Protein AF-A0A969RZ94-F1 (afdb_monomer_lite)

Secondary structure (DSSP, 8-state):
-PPP-EEEEEEE-SSS-EEEEEEEEETTEEEE--HHHHHHHHHHHHHHHHHHHHHTT--

Sequence (59 aa):
MQQPVVVTGWFRRGVTPWIDLETVQGVGRVLRSEHPLWSTVLALSAALLGVLVIFLGGA

Foldseek 3Di:
DDFDKDFDADWDDDPDTDGDTAWIDGDPDIDGDCPVVVVVVVVVVVVVVVVVCVVVPHD

Radius of gyration: 19.02 Å; chains: 1; bounding box: 38×30×54 Å

pLDDT: mean 91.45, std 6.99, range [62.28, 98.56]

Structure (mmCIF, N/CA/C/O backbone):
data_AF-A0A969RZ94-F1
#
_entry.id   AF-A0A969RZ94-F1
#
loop_
_atom_site.group_PDB
_atom_site.id
_atom_site.type_symbol
_atom_site.label_atom_id
_atom_site.label_alt_id
_atom_site.label_comp_id
_atom_site.label_asym_id
_atom_site.label_entity_id
_atom_site.label_seq_id
_atom_site.pdbx_PDB_ins_code
_atom_site.Cartn_x
_atom_site.Cartn_y
_atom_site.Cartn_z
_atom_site.occupancy
_atom_site.B_iso_or_equiv
_atom_site.auth_seq_id
_atom_site.auth_comp_id
_atom_site.auth_asym_id
_atom_site.auth_atom_id
_atom_site.pdbx_PDB_model_num
ATOM 1 N N . MET A 1 1 ? -5.691 -1.824 32.016 1.00 69.31 1 MET A N 1
ATOM 2 C CA . MET A 1 1 ? -6.933 -1.270 31.430 1.00 69.31 1 MET A CA 1
ATOM 3 C C . MET A 1 1 ? -6.773 -1.287 29.920 1.00 69.31 1 MET A C 1
ATOM 5 O O . MET A 1 1 ? -5.746 -0.813 29.453 1.00 69.31 1 MET A O 1
ATOM 9 N N . GLN A 1 2 ? -7.707 -1.878 29.172 1.00 82.44 2 GLN A N 1
ATOM 10 C CA . GLN A 1 2 ? -7.678 -1.811 27.707 1.00 82.44 2 GLN A CA 1
ATOM 11 C C . GLN A 1 2 ? -8.331 -0.499 27.259 1.00 82.44 2 GLN A C 1
ATOM 13 O O . GLN A 1 2 ? -9.392 -0.149 27.770 1.00 82.44 2 GLN A O 1
ATOM 18 N N . GLN A 1 3 ? -7.680 0.238 26.360 1.00 85.00 3 GLN A N 1
ATOM 19 C CA . GLN A 1 3 ? -8.222 1.474 25.795 1.00 85.00 3 GLN A CA 1
ATOM 20 C C . GLN A 1 3 ? -8.791 1.177 24.406 1.00 85.00 3 GLN A C 1
ATOM 22 O O . GLN A 1 3 ? -8.106 0.521 23.617 1.00 85.00 3 GLN A O 1
ATOM 27 N N . PRO A 1 4 ? -10.013 1.634 24.090 1.00 90.00 4 PRO A N 1
ATOM 28 C CA . PRO A 1 4 ? -10.558 1.469 22.753 1.00 90.00 4 PRO A CA 1
ATOM 29 C C . PRO A 1 4 ? -9.709 2.253 21.748 1.00 90.00 4 PRO A C 1
ATOM 31 O O . PRO A 1 4 ? -9.293 3.384 22.010 1.00 90.00 4 PRO A O 1
ATOM 34 N N . VAL A 1 5 ? -9.466 1.644 20.593 1.00 93.06 5 VAL A N 1
ATOM 35 C CA . VAL A 1 5 ? -8.820 2.278 19.443 1.00 93.06 5 VAL A CA 1
ATOM 36 C C . VAL A 1 5 ? -9.733 2.153 18.235 1.00 93.06 5 VAL A C 1
ATOM 38 O O . VAL A 1 5 ? -10.405 1.137 18.061 1.00 93.06 5 VAL A O 1
ATOM 41 N N . VAL A 1 6 ? -9.759 3.188 17.403 1.00 95.00 6 VAL A N 1
ATOM 42 C CA . VAL A 1 6 ? -10.454 3.163 16.113 1.00 95.00 6 VAL A CA 1
ATOM 43 C C . VAL A 1 6 ? -9.413 2.915 15.034 1.00 95.00 6 VAL A C 1
ATOM 45 O O . VAL A 1 6 ? -8.373 3.570 15.017 1.00 95.00 6 VAL A O 1
ATOM 48 N N . VAL A 1 7 ? -9.676 1.961 14.144 1.00 93.88 7 VAL A N 1
ATOM 49 C CA . VAL A 1 7 ? -8.789 1.640 13.023 1.00 93.88 7 VAL A CA 1
ATOM 50 C C . VAL A 1 7 ? -9.508 1.869 11.701 1.00 93.88 7 VAL A C 1
ATOM 52 O O . VAL A 1 7 ? -10.692 1.556 11.577 1.00 93.88 7 VAL A O 1
ATOM 55 N N . THR A 1 8 ? -8.795 2.391 10.708 1.00 94.50 8 THR A N 1
ATOM 56 C CA . THR A 1 8 ? -9.272 2.470 9.321 1.00 94.50 8 THR A CA 1
ATOM 57 C C . THR A 1 8 ? -8.292 1.755 8.410 1.00 94.50 8 THR A C 1
ATOM 59 O O . THR A 1 8 ? -7.097 1.692 8.702 1.00 94.50 8 THR A O 1
ATOM 62 N N . GLY A 1 9 ? -8.792 1.195 7.315 1.00 92.81 9 GLY A N 1
ATOM 63 C CA . GLY A 1 9 ? -7.974 0.421 6.399 1.00 92.81 9 GLY A CA 1
ATOM 64 C C . GLY A 1 9 ? -8.798 -0.318 5.357 1.00 92.81 9 GLY A C 1
ATOM 65 O O . GLY A 1 9 ? -10.026 -0.200 5.313 1.00 92.81 9 GLY A O 1
ATOM 66 N N . TRP A 1 10 ? -8.124 -1.119 4.538 1.00 92.69 10 TRP A N 1
ATOM 67 C CA . TRP A 1 10 ? -8.775 -1.903 3.493 1.00 92.69 10 TRP A CA 1
ATOM 68 C C . TRP A 1 10 ? -9.228 -3.252 4.031 1.00 92.69 10 TRP A C 1
ATOM 70 O O . TRP A 1 10 ? -8.419 -4.075 4.462 1.00 92.69 10 TRP A O 1
ATOM 80 N N . PHE A 1 11 ? -10.532 -3.505 3.972 1.00 93.50 11 PHE A N 1
ATOM 81 C CA . PHE A 1 11 ? -11.087 -4.793 4.360 1.00 93.50 11 PHE A CA 1
ATOM 82 C C . PHE A 1 11 ? -10.730 -5.872 3.332 1.00 93.50 11 PHE A C 1
ATOM 84 O O . PHE A 1 11 ? -11.087 -5.782 2.154 1.00 93.50 11 PHE A O 1
ATOM 91 N N . ARG A 1 12 ? -10.041 -6.920 3.784 1.00 91.25 12 ARG A N 1
ATOM 92 C CA . ARG A 1 12 ? -9.660 -8.079 2.977 1.00 91.25 12 ARG A CA 1
ATOM 93 C C . ARG A 1 12 ? -10.547 -9.264 3.351 1.00 91.25 12 ARG A C 1
ATOM 95 O O . ARG A 1 12 ? -10.571 -9.726 4.492 1.00 91.25 12 ARG A O 1
ATOM 102 N N . ARG A 1 13 ? -11.282 -9.765 2.358 1.00 89.75 13 ARG A N 1
ATOM 103 C CA . ARG A 1 13 ? -12.160 -10.936 2.484 1.00 89.75 13 ARG A CA 1
ATOM 104 C C . ARG A 1 13 ? -11.374 -12.213 2.185 1.00 89.75 13 ARG A C 1
ATOM 106 O O . ARG A 1 13 ? -10.668 -12.275 1.185 1.00 89.75 13 ARG A O 1
ATOM 113 N N . GLY A 1 14 ? -11.531 -13.227 3.029 1.00 87.19 14 GLY A N 1
ATOM 114 C CA . GLY A 1 14 ? -10.907 -14.545 2.903 1.00 87.19 14 GLY A CA 1
ATOM 115 C C . GLY A 1 14 ? -11.472 -15.510 3.949 1.00 87.19 14 GLY A C 1
ATOM 116 O O . GLY A 1 14 ? -12.416 -15.154 4.650 1.00 87.19 14 GLY A O 1
ATOM 117 N N . VAL A 1 15 ? -10.890 -16.711 4.070 1.00 89.06 15 VAL A N 1
ATOM 118 C CA . VAL A 1 15 ? -11.256 -17.694 5.119 1.00 8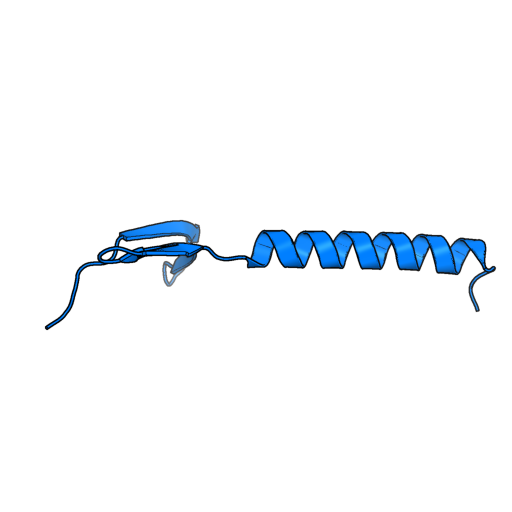9.06 15 VAL A CA 1
ATOM 119 C C . VAL A 1 15 ? -11.070 -17.095 6.520 1.00 89.06 15 VAL A C 1
ATOM 121 O O . VAL A 1 15 ? -11.887 -17.330 7.405 1.00 89.06 15 VAL A O 1
ATOM 124 N N . THR A 1 16 ? -10.060 -16.236 6.674 1.00 95.06 16 THR A N 1
ATOM 125 C CA . THR A 1 16 ? -9.871 -15.375 7.843 1.00 95.06 16 THR A CA 1
ATOM 126 C C . THR A 1 16 ? -9.944 -13.914 7.389 1.00 95.06 16 THR A C 1
ATOM 128 O O . THR A 1 16 ? -9.095 -13.493 6.597 1.00 95.06 16 THR A O 1
ATOM 131 N N . PRO A 1 17 ? -10.946 -13.130 7.826 1.00 88.88 17 PRO A N 1
ATOM 132 C CA . PRO A 1 17 ? -11.030 -11.716 7.484 1.00 88.88 17 PRO A CA 1
ATOM 133 C C . PRO A 1 17 ? -9.923 -10.926 8.184 1.00 88.88 17 PRO A C 1
ATOM 135 O O . PRO A 1 17 ? -9.589 -11.188 9.339 1.00 88.88 17 PRO A O 1
ATOM 138 N N . TRP A 1 18 ? -9.376 -9.935 7.489 1.00 93.19 18 TRP A N 1
ATOM 139 C CA . TRP A 1 18 ? -8.326 -9.066 8.015 1.00 93.19 18 TRP A CA 1
ATOM 140 C C . TRP A 1 18 ? -8.439 -7.661 7.419 1.00 93.19 18 TRP A C 1
ATOM 142 O O . TRP A 1 18 ? -9.081 -7.459 6.387 1.00 93.19 18 TRP A O 1
ATOM 152 N N . ILE A 1 19 ? -7.868 -6.675 8.108 1.00 91.75 19 ILE A N 1
ATOM 153 C CA . ILE A 1 19 ? -7.862 -5.272 7.687 1.00 91.75 19 ILE A CA 1
ATOM 154 C C . ILE A 1 19 ? -6.414 -4.865 7.465 1.00 91.75 19 ILE A C 1
ATOM 156 O O . ILE A 1 19 ? -5.578 -5.012 8.354 1.00 91.75 19 ILE A O 1
ATOM 160 N N . ASP A 1 20 ? -6.140 -4.340 6.281 1.00 90.19 20 ASP A N 1
ATOM 161 C CA . ASP A 1 20 ? -4.869 -3.710 5.954 1.00 90.19 20 ASP A CA 1
ATOM 162 C C . ASP A 1 20 ? -4.873 -2.281 6.516 1.00 90.19 20 ASP A C 1
ATOM 164 O O . ASP A 1 20 ? -5.620 -1.428 6.036 1.00 90.19 20 ASP A O 1
ATOM 168 N N . LEU A 1 21 ? -4.135 -2.063 7.607 1.00 91.69 21 LEU A N 1
ATOM 169 C CA . LEU A 1 21 ? -4.209 -0.867 8.450 1.00 91.69 21 LEU A CA 1
ATOM 170 C C . LEU A 1 21 ? -3.670 0.382 7.741 1.00 91.69 21 LEU A C 1
ATOM 172 O O . LEU A 1 21 ? -2.506 0.448 7.352 1.00 91.69 21 LEU A O 1
ATOM 176 N N . GLU A 1 22 ? -4.498 1.419 7.682 1.00 92.44 22 GLU A N 1
ATOM 177 C CA . GLU A 1 22 ? -4.125 2.745 7.192 1.00 92.44 22 GLU A CA 1
ATOM 178 C C . GLU A 1 22 ? -3.970 3.743 8.341 1.00 92.44 22 GLU A C 1
ATOM 180 O O . GLU A 1 22 ? -2.983 4.477 8.394 1.00 92.44 22 GLU A O 1
ATOM 185 N N . THR A 1 23 ? -4.906 3.758 9.295 1.00 94.25 23 THR A N 1
ATOM 186 C CA . THR A 1 23 ? -4.796 4.604 10.489 1.00 94.25 23 THR A CA 1
ATOM 187 C C . THR A 1 23 ? -5.189 3.864 11.760 1.00 94.25 23 THR A C 1
ATOM 189 O O . THR A 1 23 ? -6.040 2.974 11.748 1.00 94.25 23 THR A O 1
ATOM 192 N N . VAL A 1 24 ? -4.559 4.251 12.871 1.00 95.06 24 VAL A N 1
ATOM 193 C CA . VAL A 1 24 ? -4.909 3.832 14.231 1.00 95.06 24 VAL A CA 1
ATOM 194 C C . VAL A 1 24 ? -5.072 5.083 15.083 1.00 95.06 24 VAL A C 1
ATOM 196 O O . VAL A 1 24 ? -4.106 5.796 15.358 1.00 95.06 24 VAL A O 1
ATOM 199 N N . GLN A 1 25 ? -6.291 5.347 15.527 1.00 95.12 25 GLN A N 1
ATOM 200 C CA . GLN A 1 25 ? -6.623 6.458 16.404 1.00 95.12 25 GLN A CA 1
ATOM 201 C C . GLN A 1 25 ? -6.779 5.958 17.841 1.00 95.12 25 GLN A C 1
ATOM 203 O O . GLN A 1 25 ? -7.657 5.150 18.147 1.00 95.12 25 GLN A O 1
ATOM 208 N N . GLY A 1 26 ? -5.906 6.449 18.719 1.00 91.44 26 GLY A N 1
ATOM 209 C CA . GLY A 1 26 ? -5.975 6.248 20.165 1.00 91.44 26 GLY A CA 1
ATOM 210 C C . GLY A 1 26 ? -6.259 7.556 20.902 1.00 91.44 26 GLY A C 1
ATOM 211 O O . GLY A 1 26 ? -6.524 8.593 20.292 1.00 91.44 26 GLY A O 1
ATOM 212 N N . VAL A 1 27 ? -6.172 7.526 22.232 1.00 87.56 27 VAL A N 1
ATOM 213 C CA . VAL A 1 27 ? -6.394 8.715 23.067 1.00 87.56 27 VAL A CA 1
ATOM 214 C C . VAL A 1 27 ? -5.315 9.763 22.775 1.00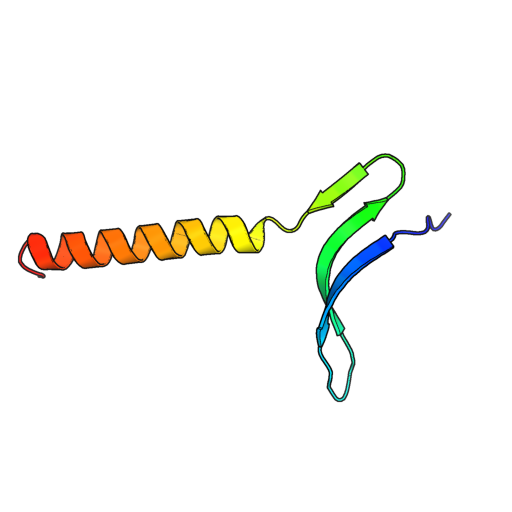 87.56 27 VAL A C 1
ATOM 216 O O . VAL A 1 27 ? -4.141 9.563 23.078 1.00 87.56 27 VAL A O 1
ATOM 219 N N . GLY A 1 28 ? -5.712 10.872 22.147 1.00 86.12 28 GLY A N 1
ATOM 220 C CA . GLY A 1 28 ? -4.843 12.023 21.881 1.00 86.12 28 GLY A CA 1
ATOM 221 C C . GLY A 1 28 ? -3.813 11.845 20.759 1.00 86.12 28 GLY A C 1
ATOM 222 O O . GLY A 1 28 ? -3.024 12.758 20.532 1.00 86.12 28 GLY A O 1
ATOM 223 N N . ARG A 1 29 ? -3.802 10.711 20.042 1.00 91.19 29 ARG A N 1
ATOM 224 C CA . ARG A 1 29 ? -2.877 10.491 18.917 1.00 91.19 29 ARG A CA 1
ATOM 225 C C . ARG A 1 29 ? -3.501 9.692 17.778 1.00 91.19 29 ARG A C 1
ATOM 227 O O . ARG A 1 29 ? -4.246 8.740 18.010 1.00 91.19 29 ARG A O 1
ATOM 234 N N . VAL A 1 30 ? -3.121 10.040 16.553 1.00 92.88 30 VAL A N 1
ATOM 235 C CA . VAL A 1 30 ? -3.435 9.283 15.336 1.00 92.88 30 VAL A CA 1
ATOM 236 C C . VAL A 1 30 ? -2.121 8.786 14.749 1.00 92.88 30 VAL A C 1
ATOM 238 O O . VAL A 1 30 ? -1.259 9.590 14.407 1.00 92.88 30 VAL A O 1
ATOM 241 N N . LEU A 1 31 ? -1.962 7.471 14.643 1.00 92.31 31 LEU A N 1
ATOM 242 C CA . LEU A 1 31 ? -0.880 6.854 13.886 1.00 92.31 31 LEU A CA 1
ATOM 243 C C . LEU A 1 31 ? -1.376 6.609 12.465 1.00 92.31 31 LEU A C 1
ATOM 245 O O . LEU A 1 31 ? -2.493 6.129 12.272 1.00 92.31 31 LEU A O 1
ATOM 249 N N . ARG A 1 32 ? -0.546 6.931 11.476 1.00 92.06 32 ARG A N 1
ATOM 250 C CA . ARG A 1 32 ? -0.825 6.691 10.059 1.00 92.06 32 ARG A CA 1
ATOM 251 C C . ARG A 1 32 ? 0.213 5.732 9.500 1.00 92.06 32 ARG A C 1
ATOM 253 O O . ARG A 1 32 ? 1.385 5.815 9.858 1.00 92.06 32 ARG A O 1
ATOM 260 N N . SER A 1 33 ? -0.223 4.833 8.631 1.00 87.81 33 SER A N 1
ATOM 261 C CA . SER A 1 33 ? 0.668 3.992 7.846 1.00 87.81 33 SER A CA 1
ATOM 262 C C . SER A 1 33 ? 1.342 4.860 6.788 1.00 87.81 33 SER A C 1
ATOM 264 O O . SER A 1 33 ? 0.698 5.341 5.860 1.00 87.81 33 SER A O 1
ATOM 266 N N . GLU A 1 34 ? 2.647 5.084 6.924 1.00 90.06 34 GLU A N 1
ATOM 267 C CA . GLU A 1 34 ? 3.441 5.808 5.920 1.00 90.06 34 GLU A CA 1
ATOM 268 C C . GLU A 1 34 ? 3.862 4.909 4.747 1.00 90.06 34 GLU A C 1
ATOM 270 O O . GLU A 1 34 ? 4.543 5.351 3.822 1.00 90.06 34 GLU A O 1
ATOM 275 N N . HIS A 1 35 ? 3.446 3.640 4.759 1.00 87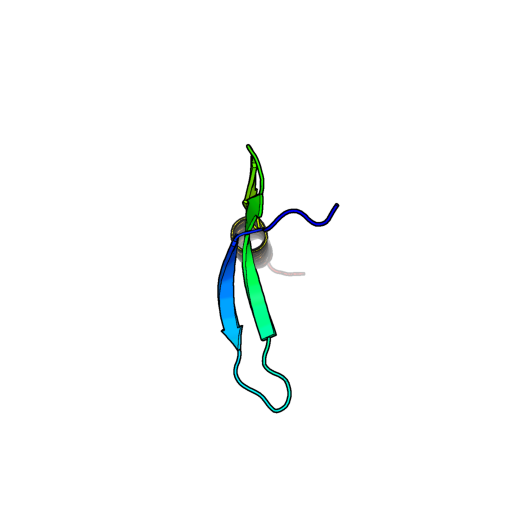.88 35 HIS A N 1
ATOM 276 C CA . HIS A 1 35 ? 3.796 2.661 3.738 1.00 87.88 35 HIS A CA 1
ATOM 277 C C . HIS A 1 35 ? 3.449 3.114 2.304 1.00 87.88 35 HIS A C 1
ATOM 279 O O . HIS A 1 35 ? 4.303 2.945 1.431 1.00 87.88 35 HIS A O 1
ATOM 285 N N . PRO A 1 36 ? 2.280 3.732 2.012 1.00 86.38 36 PRO A N 1
ATOM 286 C CA . PRO A 1 36 ? 1.983 4.221 0.663 1.00 86.38 36 PRO A CA 1
ATOM 287 C C . PRO A 1 36 ? 2.935 5.331 0.202 1.00 86.38 36 PRO A C 1
ATOM 289 O O . PRO A 1 36 ? 3.350 5.339 -0.957 1.00 86.38 36 PRO A O 1
ATOM 292 N N . LEU A 1 37 ? 3.325 6.237 1.107 1.00 89.31 37 LEU 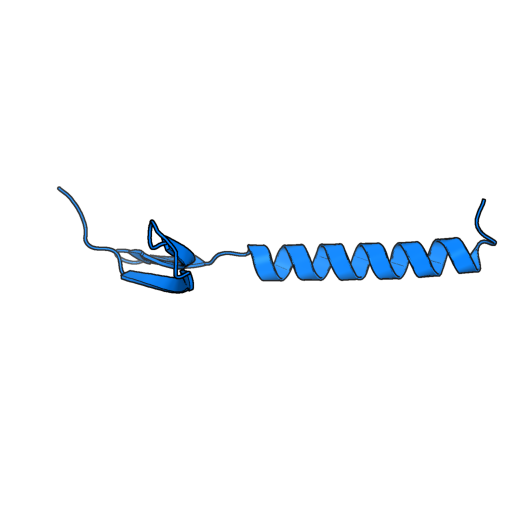A N 1
ATOM 293 C CA . LEU A 1 37 ? 4.254 7.327 0.806 1.00 89.31 37 LEU A CA 1
ATOM 294 C C . LEU A 1 37 ? 5.634 6.762 0.457 1.00 89.31 37 LEU A C 1
ATOM 296 O O . LEU A 1 37 ? 6.146 7.013 -0.632 1.00 89.31 37 LEU A O 1
ATOM 300 N N . TRP A 1 38 ? 6.201 5.945 1.346 1.00 93.19 38 TRP A N 1
ATOM 301 C CA . TRP A 1 38 ? 7.525 5.357 1.142 1.00 93.19 38 TRP A CA 1
ATOM 302 C C . TRP A 1 38 ? 7.570 4.408 -0.059 1.00 93.19 38 TRP A C 1
ATOM 304 O O . TRP A 1 38 ? 8.546 4.425 -0.804 1.00 93.19 38 TRP A O 1
ATOM 314 N N . SER A 1 39 ? 6.497 3.653 -0.316 1.00 93.94 39 SER A N 1
ATOM 315 C CA . SER A 1 39 ? 6.384 2.818 -1.522 1.00 93.94 39 SER A CA 1
ATOM 316 C C . SER A 1 39 ? 6.374 3.659 -2.797 1.00 93.94 39 SER A C 1
ATOM 318 O O . SER A 1 39 ? 7.015 3.296 -3.780 1.00 93.94 39 SER A O 1
ATOM 320 N N . THR A 1 40 ? 5.685 4.804 -2.781 1.00 96.19 40 THR A N 1
ATOM 321 C CA . THR A 1 40 ? 5.647 5.726 -3.925 1.00 96.19 40 THR A CA 1
ATOM 322 C C . THR A 1 40 ? 7.020 6.346 -4.172 1.00 96.19 40 THR A C 1
ATOM 324 O O . THR A 1 40 ? 7.484 6.362 -5.309 1.00 96.19 40 THR A O 1
ATOM 327 N N . VAL A 1 41 ? 7.700 6.802 -3.114 1.00 98.06 41 VAL A N 1
ATOM 328 C CA . VAL A 1 41 ? 9.073 7.327 -3.199 1.00 98.06 41 VAL A CA 1
ATOM 329 C C . VAL A 1 41 ? 10.008 6.272 -3.786 1.00 98.06 41 VAL A C 1
ATOM 331 O O . VAL A 1 41 ? 10.714 6.555 -4.750 1.00 98.06 41 VAL A O 1
ATOM 334 N N . LEU A 1 42 ? 9.960 5.040 -3.271 1.00 98.06 42 LEU A N 1
ATOM 335 C CA . LEU A 1 42 ? 10.783 3.936 -3.760 1.00 98.06 42 LEU A CA 1
ATOM 336 C C . LEU A 1 42 ? 10.509 3.623 -5.238 1.00 98.06 42 LEU A C 1
ATOM 338 O O . LEU A 1 42 ? 11.451 3.463 -6.013 1.00 98.06 42 LEU A O 1
ATOM 342 N N . ALA A 1 43 ? 9.237 3.570 -5.641 1.00 98.25 43 ALA A N 1
ATOM 343 C CA . ALA A 1 43 ? 8.848 3.320 -7.026 1.00 98.25 43 ALA A CA 1
ATOM 344 C C . ALA A 1 43 ? 9.358 4.417 -7.973 1.00 98.25 43 ALA A C 1
ATOM 346 O O . ALA A 1 43 ? 9.907 4.111 -9.032 1.00 98.25 43 ALA A O 1
ATOM 347 N N . LEU A 1 44 ? 9.237 5.689 -7.579 1.00 98.56 44 LEU A N 1
ATOM 348 C CA . LEU A 1 44 ? 9.761 6.819 -8.349 1.00 98.56 44 LEU A CA 1
ATOM 349 C C . LEU A 1 44 ? 11.287 6.771 -8.456 1.00 98.56 44 LEU A C 1
ATOM 351 O O . LEU A 1 44 ? 11.827 6.946 -9.546 1.00 98.56 44 LEU A O 1
ATOM 355 N N . SER A 1 45 ? 11.989 6.486 -7.357 1.00 98.44 45 SER A N 1
ATOM 356 C CA . SER A 1 45 ? 13.446 6.329 -7.365 1.00 98.44 45 SER A CA 1
ATOM 357 C C . SER A 1 45 ? 13.893 5.193 -8.285 1.00 98.44 45 SER A C 1
ATOM 359 O O . SER A 1 45 ? 14.827 5.377 -9.061 1.00 98.44 45 SER A O 1
ATOM 361 N N . ALA A 1 46 ? 13.212 4.044 -8.251 1.00 98.31 46 ALA A N 1
ATOM 362 C CA . ALA A 1 46 ? 13.506 2.918 -9.133 1.00 98.31 46 ALA A CA 1
ATOM 363 C C . ALA A 1 46 ? 13.257 3.262 -10.611 1.00 98.31 46 ALA A C 1
ATOM 365 O O . ALA A 1 46 ? 14.080 2.930 -11.463 1.00 98.31 46 ALA A O 1
ATOM 366 N N . ALA A 1 47 ? 12.167 3.973 -10.918 1.00 98.25 47 ALA A N 1
ATOM 367 C CA . ALA A 1 47 ? 11.873 4.428 -12.275 1.00 98.25 47 ALA A CA 1
ATOM 368 C C . ALA A 1 47 ? 12.942 5.406 -12.793 1.00 98.25 47 ALA A C 1
ATOM 370 O O . ALA A 1 47 ? 13.448 5.230 -13.901 1.00 98.25 47 ALA A O 1
ATOM 371 N N . LEU A 1 48 ? 13.338 6.393 -11.981 1.00 98.12 48 LEU A N 1
ATOM 372 C CA . LEU A 1 48 ? 14.404 7.342 -12.322 1.00 98.12 48 LEU A CA 1
ATOM 373 C C . LEU A 1 48 ? 15.753 6.645 -12.512 1.00 98.12 48 LEU A C 1
ATOM 375 O O . LEU A 1 48 ? 16.476 6.967 -13.452 1.00 98.12 48 LEU A O 1
ATOM 379 N N . LEU A 1 49 ? 16.078 5.670 -11.660 1.00 97.50 49 LEU A N 1
ATOM 380 C CA . LEU A 1 49 ? 17.289 4.866 -11.801 1.00 97.50 49 LEU A CA 1
ATOM 381 C C . LEU A 1 49 ? 17.267 4.052 -13.098 1.00 97.50 49 LEU A C 1
ATOM 383 O O . LEU A 1 49 ? 18.262 4.041 -13.814 1.00 97.50 49 LEU A O 1
ATOM 387 N N . GLY A 1 50 ? 16.141 3.422 -13.440 1.00 96.62 50 GLY A N 1
ATOM 388 C CA . GLY A 1 50 ? 15.991 2.699 -14.706 1.00 96.62 50 GLY A CA 1
ATOM 389 C C . GLY A 1 50 ? 16.199 3.606 -15.920 1.00 96.62 50 GLY A C 1
ATOM 390 O O . GLY A 1 50 ? 16.951 3.264 -16.830 1.00 96.62 50 GLY A O 1
ATOM 391 N N . VAL A 1 51 ? 15.603 4.801 -15.898 1.00 97.31 51 VAL A N 1
ATOM 392 C CA . VAL A 1 51 ? 15.804 5.831 -16.928 1.00 97.31 51 VAL A CA 1
ATOM 393 C C . VAL A 1 51 ? 17.278 6.231 -17.024 1.00 97.31 51 VAL A C 1
ATOM 395 O O . VAL A 1 51 ? 17.837 6.256 -18.118 1.00 97.31 51 VAL A O 1
ATOM 398 N N . LEU A 1 52 ? 17.927 6.490 -15.887 1.00 96.88 52 LEU A N 1
ATOM 399 C CA . LEU A 1 52 ? 19.340 6.854 -15.824 1.00 96.88 52 LEU A CA 1
ATOM 400 C C . LEU A 1 52 ? 20.240 5.755 -16.411 1.00 96.88 52 LEU A C 1
ATOM 402 O O . LEU A 1 52 ? 21.107 6.054 -17.225 1.00 96.88 52 LEU A O 1
ATOM 406 N N . VAL A 1 53 ? 20.008 4.488 -16.056 1.00 96.81 53 VAL A N 1
ATOM 407 C CA . VAL A 1 53 ? 20.759 3.336 -16.588 1.00 96.81 53 VAL A CA 1
ATOM 408 C C . VAL A 1 53 ? 20.645 3.253 -18.109 1.00 96.81 53 VAL A C 1
ATOM 410 O O . VAL A 1 53 ? 21.656 3.078 -18.784 1.00 96.81 53 VAL A O 1
ATOM 413 N N . ILE A 1 54 ? 19.439 3.427 -18.658 1.00 96.12 54 ILE A N 1
ATOM 414 C CA . ILE A 1 54 ? 19.221 3.434 -20.111 1.00 96.12 54 ILE A CA 1
ATOM 415 C C . ILE A 1 54 ? 19.996 4.587 -20.766 1.00 96.12 54 ILE A C 1
ATOM 417 O O . ILE A 1 54 ? 20.663 4.380 -21.778 1.00 96.12 54 ILE A O 1
ATOM 421 N N . PHE A 1 55 ? 19.960 5.788 -20.179 1.00 95.31 55 PHE A N 1
ATOM 422 C CA . PHE A 1 55 ? 20.665 6.957 -20.715 1.00 95.31 55 PHE A CA 1
ATOM 423 C C . PHE A 1 55 ? 22.192 6.841 -20.666 1.00 95.31 55 PHE A C 1
ATOM 425 O O . PHE A 1 55 ? 22.854 7.321 -21.583 1.00 95.31 55 PHE A O 1
ATOM 432 N N . LEU A 1 56 ? 22.762 6.206 -19.638 1.00 95.31 56 LEU A N 1
ATOM 433 C CA . LEU A 1 56 ? 24.210 5.976 -19.542 1.00 95.31 56 LEU A CA 1
ATOM 434 C C . LEU A 1 56 ? 24.698 4.80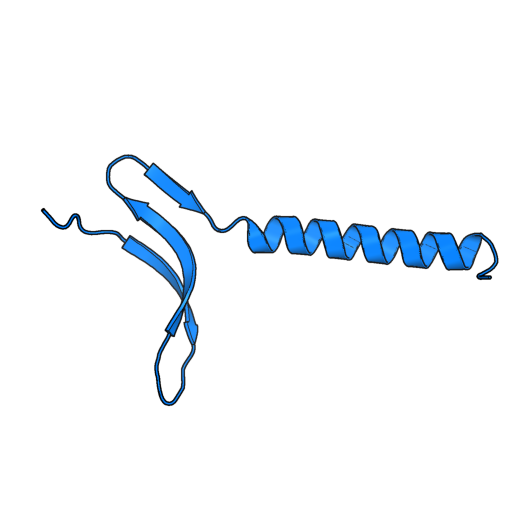6 -20.412 1.00 95.31 56 LEU A C 1
ATOM 436 O O . LEU A 1 56 ? 25.874 4.454 -20.354 1.00 95.31 56 LEU A O 1
ATOM 440 N N . GLY A 1 57 ? 23.821 4.231 -21.236 1.00 79.19 57 GLY A N 1
ATOM 441 C CA . GLY A 1 57 ? 24.179 3.177 -22.175 1.00 79.19 57 GLY A CA 1
ATOM 442 C C . GLY A 1 57 ? 24.226 1.784 -21.559 1.00 79.19 57 GLY A C 1
ATOM 443 O O . GLY A 1 57 ? 24.963 0.972 -22.092 1.00 79.19 57 GLY A O 1
ATOM 444 N N . GLY A 1 58 ? 23.466 1.548 -20.475 1.00 70.69 58 GLY A N 1
ATOM 445 C CA . GLY A 1 58 ? 23.162 0.252 -19.850 1.00 70.69 58 GLY A CA 1
ATOM 446 C C . GLY A 1 58 ? 24.244 -0.820 -19.990 1.00 70.69 58 GLY A C 1
ATOM 447 O O . GLY A 1 58 ? 24.287 -1.449 -21.035 1.00 70.69 58 GLY A O 1
ATOM 448 N N . ALA A 1 59 ? 25.042 -1.001 -18.926 1.00 62.28 59 ALA A N 1
ATOM 449 C CA . ALA A 1 59 ? 26.154 -1.957 -18.767 1.00 62.28 59 ALA A CA 1
ATOM 450 C C . ALA A 1 59 ? 26.339 -3.019 -19.870 1.0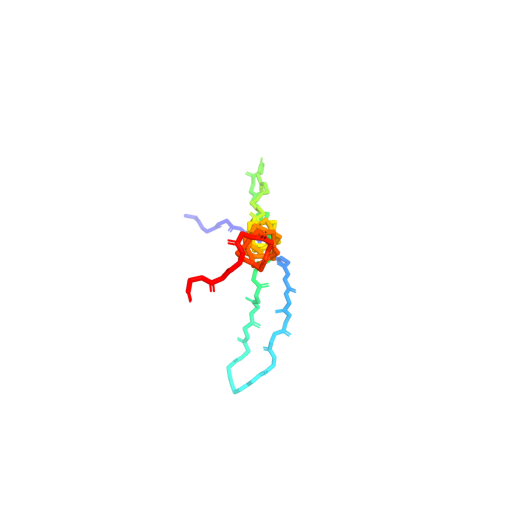0 62.28 59 ALA A C 1
ATOM 452 O O . ALA A 1 59 ? 25.419 -3.849 -20.057 1.00 62.28 59 ALA A O 1
#